Protein AF-A0A529KRG0-F1 (afdb_monomer_lite)

Structure (mmCIF, N/CA/C/O backbone):
data_AF-A0A529KRG0-F1
#
_entry.id   AF-A0A529KRG0-F1
#
loop_
_atom_site.group_PDB
_atom_site.id
_atom_site.type_symbol
_atom_site.label_atom_id
_atom_site.label_alt_id
_atom_site.label_comp_id
_atom_site.label_asym_id
_atom_site.label_entity_id
_atom_site.label_seq_id
_atom_site.pdbx_PDB_ins_code
_atom_site.Cartn_x
_atom_site.Cartn_y
_atom_site.Cartn_z
_atom_site.occupancy
_atom_site.B_iso_or_equiv
_atom_site.auth_seq_id
_atom_site.auth_comp_id
_atom_site.auth_asym_id
_atom_site.auth_atom_id
_atom_site.pdbx_PDB_model_num
ATOM 1 N N . MET A 1 1 ? 6.974 -3.977 17.979 1.00 86.38 1 MET A N 1
ATOM 2 C CA . MET A 1 1 ? 5.968 -3.811 16.914 1.00 86.38 1 MET A CA 1
ATOM 3 C C . MET A 1 1 ? 4.626 -4.248 17.448 1.00 86.38 1 MET A C 1
ATOM 5 O O . MET A 1 1 ? 4.581 -5.176 18.251 1.00 86.38 1 MET A O 1
ATOM 9 N N . THR A 1 2 ? 3.563 -3.571 17.040 1.00 94.88 2 THR A N 1
ATOM 10 C CA . THR A 1 2 ? 2.195 -3.999 17.358 1.00 94.88 2 THR A CA 1
ATOM 11 C C . THR A 1 2 ? 1.778 -5.093 16.378 1.00 94.88 2 THR A C 1
ATOM 13 O O . THR A 1 2 ? 2.024 -4.942 15.189 1.00 94.88 2 THR A O 1
ATOM 16 N N . SER A 1 3 ? 1.170 -6.187 16.847 1.00 96.19 3 SER A N 1
ATOM 17 C C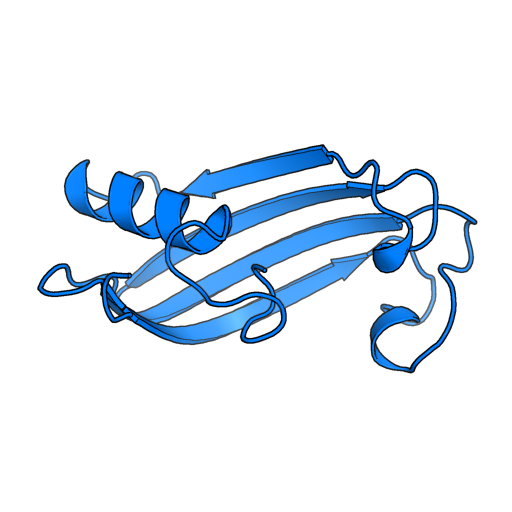A . SER A 1 3 ? 0.636 -7.231 15.958 1.00 96.19 3 SER A CA 1
ATOM 18 C C . SER A 1 3 ? -0.524 -6.679 15.129 1.00 96.19 3 SER A C 1
ATOM 20 O O . SER A 1 3 ? -1.391 -5.988 15.669 1.00 96.19 3 SER A O 1
ATOM 22 N N . TRP A 1 4 ? -0.537 -6.971 13.833 1.00 97.31 4 TRP A N 1
ATOM 23 C CA . TRP A 1 4 ? -1.601 -6.567 12.925 1.00 97.31 4 TRP A CA 1
ATOM 24 C C . TRP A 1 4 ? -1.778 -7.596 11.811 1.00 97.31 4 TRP A C 1
ATOM 26 O O . TRP A 1 4 ? -0.841 -8.314 11.462 1.00 97.31 4 TRP A O 1
ATOM 36 N N . GLU A 1 5 ? -2.980 -7.630 11.251 1.00 96.94 5 GLU A N 1
ATOM 37 C CA . GLU A 1 5 ? -3.327 -8.420 10.075 1.00 96.94 5 GLU A CA 1
ATOM 38 C C . GLU A 1 5 ? -4.355 -7.640 9.253 1.00 96.94 5 GLU A C 1
ATOM 40 O O . GLU A 1 5 ? -5.209 -6.940 9.804 1.00 96.94 5 GLU A O 1
ATOM 45 N N . ILE A 1 6 ? -4.259 -7.748 7.929 1.00 97.56 6 ILE A N 1
ATOM 46 C CA . ILE A 1 6 ? -5.250 -7.232 6.988 1.00 97.56 6 ILE A CA 1
ATOM 47 C C . ILE A 1 6 ? -5.608 -8.362 6.029 1.00 97.56 6 ILE A C 1
ATOM 49 O O . ILE A 1 6 ? -4.757 -8.870 5.301 1.00 97.56 6 ILE A O 1
ATOM 53 N N . LYS A 1 7 ? -6.890 -8.702 5.987 1.00 98.19 7 LYS A N 1
ATOM 54 C CA . LYS A 1 7 ? -7.506 -9.557 4.983 1.00 98.19 7 LYS A CA 1
ATOM 55 C C .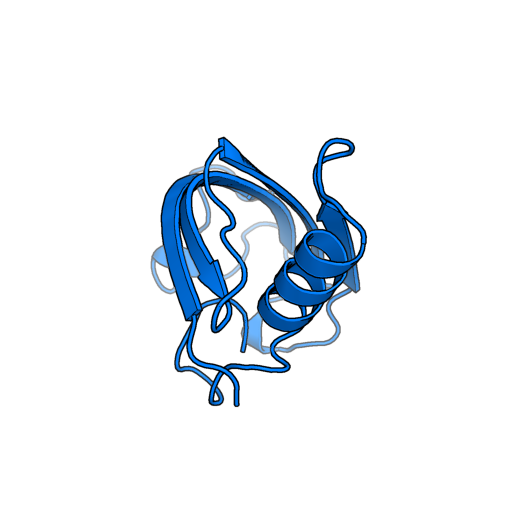 LYS A 1 7 ? -8.453 -8.704 4.157 1.00 98.19 7 LYS A C 1
ATOM 57 O O . LY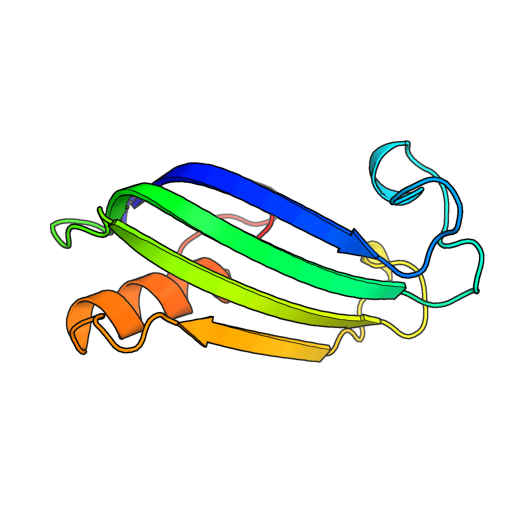S A 1 7 ? -9.338 -8.023 4.675 1.00 98.19 7 LYS A O 1
ATOM 62 N N . GLY A 1 8 ? -8.271 -8.730 2.847 1.00 97.62 8 GLY A N 1
ATOM 63 C CA . GLY A 1 8 ? -9.045 -7.866 1.978 1.00 97.62 8 GLY A CA 1
ATOM 64 C C . GLY A 1 8 ? -8.753 -8.075 0.510 1.00 97.62 8 GLY A C 1
ATOM 65 O O . GLY A 1 8 ? -8.042 -8.998 0.110 1.00 97.62 8 GLY A O 1
ATOM 66 N N . ARG A 1 9 ? -9.323 -7.183 -0.293 1.00 97.94 9 ARG A N 1
ATOM 67 C CA . ARG A 1 9 ? -9.132 -7.147 -1.740 1.00 97.94 9 ARG A CA 1
ATOM 68 C C . ARG A 1 9 ? -8.203 -6.004 -2.084 1.00 97.94 9 ARG A C 1
ATOM 70 O O . ARG A 1 9 ? -8.484 -4.852 -1.755 1.00 97.94 9 ARG A O 1
ATOM 77 N N . GLU A 1 10 ? -7.122 -6.348 -2.761 1.00 95.56 10 GLU A N 1
ATOM 78 C CA . GLU A 1 10 ? -6.136 -5.399 -3.245 1.00 95.56 10 GLU A CA 1
ATOM 79 C C . GLU A 1 10 ? -6.354 -5.117 -4.734 1.00 95.56 10 GLU A C 1
ATOM 81 O O . GLU A 1 10 ? -6.650 -6.015 -5.526 1.00 95.56 10 GLU A O 1
ATOM 86 N N . LEU A 1 11 ? -6.188 -3.854 -5.116 1.00 94.19 11 LEU A N 1
ATOM 87 C CA . LEU A 1 11 ? -6.030 -3.435 -6.498 1.00 94.19 11 LEU A CA 1
ATOM 88 C C . LEU A 1 11 ? -4.718 -2.670 -6.619 1.00 94.19 11 LEU A C 1
ATOM 90 O O . LEU A 1 11 ? -4.532 -1.655 -5.951 1.00 94.19 11 LEU A O 1
ATOM 94 N N . VAL A 1 12 ? -3.843 -3.126 -7.515 1.00 93.12 12 VAL A N 1
ATOM 95 C CA . VAL A 1 12 ? -2.584 -2.450 -7.840 1.00 93.12 12 VAL A CA 1
ATOM 96 C C . VAL A 1 12 ? -2.472 -2.275 -9.343 1.00 93.12 12 VAL A C 1
ATOM 98 O O . VAL A 1 12 ? -2.727 -3.198 -10.117 1.00 93.12 12 VAL A O 1
ATOM 101 N N . ASN A 1 13 ? -2.057 -1.085 -9.760 1.00 92.25 13 ASN A N 1
ATOM 102 C CA . ASN A 1 13 ? -1.700 -0.796 -11.138 1.00 92.25 13 ASN A CA 1
ATOM 103 C C . ASN A 1 13 ? -0.431 0.059 -11.183 1.00 92.25 13 ASN A C 1
ATOM 105 O O . ASN A 1 13 ? -0.209 0.905 -10.317 1.00 92.25 13 ASN A O 1
ATOM 109 N N . CYS A 1 14 ? 0.397 -0.157 -12.201 1.00 94.06 14 CYS A N 1
ATOM 110 C CA . CYS A 1 14 ? 1.568 0.664 -12.470 1.00 94.06 14 CYS A CA 1
ATOM 111 C C . CYS A 1 14 ? 1.664 1.015 -13.959 1.00 94.06 14 CYS A C 1
ATOM 113 O O . CYS A 1 14 ? 0.926 0.484 -14.785 1.00 94.06 14 CYS A O 1
ATOM 115 N N . THR A 1 15 ? 2.607 1.891 -14.298 1.00 94.69 15 THR A N 1
ATOM 116 C CA . THR A 1 15 ? 2.829 2.422 -15.653 1.00 94.69 15 THR A CA 1
ATOM 117 C C . THR A 1 15 ? 3.372 1.434 -16.692 1.00 94.69 15 THR A C 1
ATOM 119 O O . THR A 1 15 ? 3.529 1.824 -17.849 1.00 94.69 15 THR A O 1
ATOM 122 N N . CYS A 1 16 ? 3.683 0.190 -16.317 1.00 95.31 16 CYS A N 1
ATOM 123 C CA . CYS A 1 16 ? 4.169 -0.831 -17.254 1.00 95.31 16 CYS A CA 1
ATOM 124 C C . CYS A 1 16 ? 3.039 -1.334 -18.173 1.00 95.31 16 CYS A C 1
ATOM 126 O O . CYS A 1 16 ? 1.881 -1.385 -17.762 1.00 95.31 16 CYS A O 1
ATOM 128 N N . GLU A 1 17 ? 3.355 -1.727 -19.412 1.00 90.12 17 GLU A N 1
ATOM 129 C CA . GLU A 1 17 ? 2.329 -1.956 -20.448 1.00 90.12 17 GLU A CA 1
ATOM 130 C C . GLU A 1 17 ? 1.463 -3.203 -20.225 1.00 90.12 17 GLU A C 1
ATOM 132 O O . GLU A 1 17 ? 0.250 -3.153 -20.419 1.00 90.12 17 GLU A O 1
ATOM 137 N N . TYR A 1 18 ? 2.066 -4.323 -19.821 1.00 82.56 18 TYR A N 1
ATOM 138 C CA . TYR A 1 18 ? 1.382 -5.622 -19.716 1.00 82.56 18 TYR A CA 1
ATOM 139 C C . TYR A 1 18 ? 1.048 -6.032 -18.268 1.00 82.56 18 TYR A C 1
ATOM 141 O O . TYR A 1 18 ? 0.614 -7.157 -18.024 1.00 82.56 18 TYR A O 1
ATOM 149 N N . GLY A 1 19 ? 1.231 -5.123 -17.306 1.00 84.62 19 GLY A N 1
ATOM 150 C CA . GLY A 1 19 ? 1.143 -5.376 -15.862 1.00 84.62 19 GLY A CA 1
ATOM 151 C C . GLY A 1 19 ? 2.444 -5.000 -15.149 1.00 84.62 19 GLY A C 1
ATOM 152 O O . GLY A 1 19 ? 3.407 -4.606 -15.801 1.00 84.62 19 GLY A O 1
ATOM 153 N N . CYS A 1 20 ? 2.514 -5.101 -13.813 1.00 91.69 20 CYS A N 1
ATOM 154 C CA . CYS A 1 20 ? 3.775 -4.788 -13.129 1.00 91.69 20 CYS A CA 1
ATOM 155 C C . CYS A 1 20 ? 4.822 -5.860 -13.409 1.00 91.69 20 CYS A C 1
ATOM 157 O O . CYS A 1 20 ? 4.852 -6.894 -12.745 1.00 91.69 20 CYS A O 1
ATOM 159 N N . ASN A 1 21 ? 5.729 -5.563 -14.337 1.00 91.44 21 ASN A N 1
ATOM 160 C CA . ASN A 1 21 ? 6.909 -6.372 -14.644 1.00 91.44 21 ASN A CA 1
ATOM 161 C C . ASN A 1 21 ? 7.676 -6.780 -13.372 1.00 91.44 21 ASN A C 1
ATOM 163 O O . ASN A 1 21 ? 8.183 -7.896 -13.273 1.00 91.44 21 ASN A O 1
ATOM 167 N N . CYS A 1 22 ? 7.676 -5.899 -12.368 1.00 89.88 22 CYS A N 1
ATOM 168 C CA . CYS A 1 22 ? 8.278 -6.105 -11.057 1.00 89.88 22 CYS A CA 1
ATOM 169 C C . CYS A 1 22 ? 7.810 -7.385 -10.340 1.00 89.88 22 CYS A C 1
ATOM 171 O O . CYS A 1 22 ? 8.607 -8.045 -9.681 1.00 89.88 22 CYS A O 1
ATOM 173 N N . GLN A 1 23 ? 6.539 -7.764 -10.507 1.00 88.19 23 GLN A N 1
ATOM 174 C CA . GLN A 1 23 ? 5.944 -8.960 -9.897 1.00 88.19 23 GLN A CA 1
ATOM 175 C C . GLN A 1 23 ? 6.468 -10.254 -10.534 1.00 88.19 23 GLN A C 1
ATOM 177 O O . GLN A 1 23 ? 6.346 -11.334 -9.964 1.00 88.19 23 GLN A O 1
ATOM 182 N N . PHE A 1 24 ? 7.075 -10.143 -11.716 1.00 90.31 24 PHE A N 1
ATOM 183 C CA . PHE A 1 24 ? 7.611 -11.251 -12.499 1.00 90.31 24 PHE A CA 1
ATOM 184 C C . PHE A 1 24 ? 9.138 -11.168 -12.633 1.00 90.31 24 PHE A C 1
ATOM 186 O O . PHE A 1 24 ? 9.704 -11.689 -13.592 1.00 90.31 24 PHE A O 1
ATOM 193 N N . ASN A 1 25 ? 9.812 -10.517 -11.674 1.00 89.25 25 ASN A N 1
ATOM 194 C CA . ASN A 1 25 ? 11.269 -10.330 -11.640 1.00 89.25 25 ASN A CA 1
ATOM 195 C C . ASN A 1 25 ? 11.844 -9.576 -12.855 1.00 89.25 25 ASN A C 1
ATOM 197 O O . ASN A 1 25 ? 12.987 -9.804 -13.250 1.00 89.25 25 ASN A O 1
ATOM 201 N N . ALA A 1 26 ? 11.066 -8.668 -13.447 1.00 92.12 26 ALA A N 1
ATOM 202 C CA . ALA A 1 26 ? 11.505 -7.813 -14.542 1.00 92.12 26 ALA A CA 1
ATOM 203 C C . ALA A 1 26 ? 11.543 -6.329 -14.136 1.00 92.12 26 ALA A C 1
ATOM 205 O O . ALA A 1 26 ? 10.887 -5.891 -13.190 1.00 92.12 26 ALA A O 1
ATOM 206 N N . LEU A 1 27 ? 12.340 -5.548 -14.867 1.00 94.38 27 LEU A N 1
ATOM 207 C CA . LEU A 1 27 ? 12.489 -4.107 -14.655 1.00 94.38 27 LEU A CA 1
ATOM 208 C C . LEU A 1 27 ? 11.267 -3.324 -15.178 1.00 94.38 27 LEU A C 1
ATOM 210 O O . LEU A 1 27 ? 10.559 -3.811 -16.070 1.00 94.38 27 LEU A O 1
ATOM 214 N N . PRO A 1 28 ? 11.015 -2.102 -14.665 1.00 95.06 28 PRO A N 1
ATOM 215 C CA . PRO A 1 28 ? 10.010 -1.216 -15.246 1.00 95.06 28 PRO A CA 1
ATOM 216 C C . PRO A 1 28 ? 10.345 -0.893 -16.709 1.00 95.06 28 PRO A C 1
ATOM 218 O O . PRO A 1 28 ? 11.452 -0.452 -17.018 1.00 95.06 28 PRO A O 1
ATOM 221 N N . ASP A 1 29 ? 9.382 -1.065 -17.618 1.00 94.56 29 ASP A N 1
ATOM 222 C CA . ASP A 1 29 ? 9.610 -0.910 -19.068 1.00 94.56 29 ASP A CA 1
ATOM 223 C C . ASP A 1 29 ? 9.694 0.553 -19.546 1.00 94.56 29 ASP A C 1
ATOM 225 O O . ASP A 1 29 ? 10.095 0.817 -20.681 1.00 94.56 29 ASP A O 1
ATOM 229 N N . LYS A 1 30 ? 9.367 1.515 -18.674 1.00 94.75 30 LYS A N 1
ATOM 230 C CA . LYS A 1 30 ? 9.500 2.960 -18.927 1.00 94.75 30 LYS A CA 1
ATOM 231 C C . LYS A 1 30 ? 10.704 3.596 -18.225 1.00 94.75 30 LYS A C 1
ATOM 233 O O . LYS A 1 30 ? 10.831 4.820 -18.226 1.00 94.75 30 LYS A O 1
ATOM 238 N N . GLY A 1 31 ? 11.561 2.794 -17.587 1.00 94.00 31 GLY A N 1
ATOM 239 C CA . GLY A 1 31 ? 12.715 3.282 -16.822 1.00 94.00 31 GLY A CA 1
ATOM 240 C C . GLY A 1 31 ? 12.368 4.000 -15.511 1.00 94.00 31 GLY A C 1
ATOM 241 O O . GLY A 1 31 ? 13.265 4.514 -14.866 1.00 94.00 31 GLY A O 1
ATOM 242 N N . HIS A 1 32 ? 11.092 4.036 -15.118 1.00 95.62 32 HIS A N 1
ATOM 243 C CA . HIS A 1 32 ? 10.579 4.586 -13.860 1.00 95.62 32 HIS A CA 1
ATOM 244 C C . HIS A 1 32 ? 9.321 3.810 -13.444 1.00 95.62 32 HIS A C 1
ATOM 246 O O . HIS A 1 32 ? 8.713 3.126 -14.272 1.00 95.62 32 HIS A O 1
ATOM 252 N N . CYS A 1 33 ? 8.897 3.935 -12.186 1.00 95.88 33 CYS A N 1
ATOM 253 C CA . CYS A 1 33 ? 7.664 3.318 -11.696 1.00 95.88 33 CYS A CA 1
ATOM 254 C C . CYS A 1 33 ? 6.740 4.388 -11.119 1.00 95.88 33 CYS A C 1
ATOM 256 O O . CYS A 1 33 ? 7.067 4.991 -10.101 1.00 95.88 33 CYS A O 1
ATOM 258 N N . HIS A 1 34 ? 5.576 4.602 -11.732 1.00 96.81 34 HIS A N 1
ATOM 259 C CA . HIS A 1 34 ? 4.462 5.266 -11.057 1.00 96.81 34 HIS A CA 1
ATOM 260 C C . HIS A 1 34 ? 3.352 4.246 -10.850 1.00 96.81 34 HIS A C 1
ATOM 262 O O . HIS A 1 34 ? 3.032 3.482 -11.764 1.00 96.81 34 HIS A O 1
ATOM 268 N N . ALA A 1 35 ? 2.787 4.216 -9.650 1.00 95.88 35 ALA A N 1
ATOM 269 C CA . ALA A 1 35 ? 1.815 3.203 -9.281 1.00 95.88 35 ALA A CA 1
ATOM 270 C C . ALA A 1 35 ? 0.707 3.770 -8.404 1.00 95.88 35 ALA A C 1
ATOM 272 O O . ALA A 1 35 ? 0.889 4.759 -7.694 1.00 95.88 35 ALA A O 1
ATOM 273 N N . VAL A 1 36 ? -0.433 3.097 -8.444 1.00 96.38 36 VAL A N 1
ATOM 274 C CA . VAL A 1 36 ? -1.518 3.251 -7.485 1.00 96.38 36 VAL A CA 1
ATOM 275 C C . VAL A 1 36 ? -1.811 1.883 -6.887 1.00 96.38 36 VAL A C 1
ATOM 277 O O . VAL A 1 36 ? -1.895 0.890 -7.610 1.00 96.38 36 VAL A O 1
ATOM 280 N N . ALA A 1 37 ? -1.955 1.834 -5.569 1.00 96.06 37 ALA A N 1
ATOM 281 C CA . ALA A 1 37 ? -2.421 0.656 -4.856 1.00 96.06 37 ALA A CA 1
ATOM 282 C C . ALA A 1 37 ? -3.581 1.039 -3.943 1.00 96.06 37 ALA A C 1
ATOM 284 O O . ALA A 1 37 ? -3.631 2.156 -3.425 1.00 96.06 37 ALA A O 1
ATOM 285 N N . GLY A 1 38 ? -4.502 0.112 -3.724 1.00 97.50 38 GLY A N 1
ATOM 286 C CA . GLY A 1 38 ? -5.585 0.269 -2.770 1.00 97.50 38 GLY A CA 1
ATOM 287 C C . GLY A 1 38 ? -6.014 -1.066 -2.195 1.00 97.50 38 GLY A C 1
ATOM 288 O O . GLY A 1 38 ? -6.014 -2.074 -2.896 1.00 97.50 38 GLY A O 1
ATOM 289 N N . ILE A 1 39 ? -6.396 -1.057 -0.922 1.00 98.31 39 ILE A N 1
ATOM 290 C CA . ILE A 1 39 ? -6.908 -2.228 -0.215 1.00 98.31 39 ILE A CA 1
ATOM 291 C C . ILE A 1 39 ? -8.270 -1.868 0.374 1.00 98.31 39 ILE A C 1
ATOM 293 O O . ILE A 1 39 ? -8.393 -0.925 1.159 1.00 98.31 39 ILE A O 1
ATOM 297 N N . GLN A 1 40 ? -9.291 -2.637 -0.001 1.00 98.44 40 GLN A N 1
ATOM 298 C CA . GLN A 1 40 ? -10.534 -2.733 0.758 1.00 98.44 40 GLN A CA 1
ATOM 299 C C . GLN A 1 40 ? -10.312 -3.769 1.857 1.00 98.44 40 GLN A C 1
ATOM 301 O O . GLN A 1 40 ? -10.150 -4.951 1.552 1.00 98.44 40 GLN A O 1
ATOM 306 N N . ILE A 1 41 ? -10.306 -3.326 3.112 1.00 98.69 41 ILE A N 1
ATOM 307 C CA . ILE A 1 41 ? -10.142 -4.202 4.271 1.00 98.69 41 ILE A CA 1
ATOM 308 C C . ILE A 1 41 ? -11.498 -4.847 4.546 1.00 98.69 41 ILE A C 1
ATOM 310 O O . ILE A 1 41 ? -12.483 -4.151 4.803 1.00 98.69 41 ILE A O 1
ATOM 314 N N . ASP A 1 42 ? -11.555 -6.171 4.428 1.00 98.62 42 ASP A N 1
ATOM 315 C CA . ASP A 1 42 ? -12.748 -6.956 4.737 1.00 98.62 42 ASP A CA 1
ATOM 316 C C . ASP A 1 42 ? -12.721 -7.367 6.219 1.00 98.62 42 ASP A C 1
ATOM 318 O O . ASP A 1 42 ? -13.715 -7.190 6.917 1.00 98.62 42 ASP A O 1
ATOM 322 N N . GLU A 1 43 ? -11.558 -7.812 6.709 1.00 98.62 43 GLU A N 1
ATOM 323 C CA . GLU A 1 43 ? -11.264 -8.104 8.118 1.00 98.62 43 GLU A CA 1
ATOM 324 C C . GLU A 1 43 ? -9.846 -7.600 8.449 1.00 98.62 43 GLU A C 1
ATOM 326 O O . GLU A 1 43 ? -8.927 -7.752 7.642 1.00 98.62 43 GLU A O 1
ATOM 331 N N . GLY A 1 44 ? -9.622 -7.004 9.618 1.00 98.06 44 GLY A N 1
ATOM 332 C CA . GLY A 1 44 ? -8.281 -6.605 10.033 1.00 98.06 44 GLY A CA 1
ATOM 333 C C . GLY A 1 44 ? -8.198 -5.952 11.405 1.00 98.06 44 GLY A C 1
ATOM 334 O O . GLY A 1 44 ? -9.168 -5.420 11.947 1.00 98.06 44 GLY A O 1
ATOM 335 N N . HIS A 1 45 ? -6.993 -5.949 11.968 1.00 98.56 45 HIS A N 1
ATOM 336 C CA . HIS A 1 45 ? -6.727 -5.337 13.265 1.00 98.56 45 HIS A CA 1
ATOM 337 C C . HIS A 1 45 ? -5.304 -4.781 13.361 1.00 98.56 45 HIS A C 1
ATOM 339 O O . HIS A 1 45 ? -4.404 -5.205 12.643 1.00 98.56 45 HIS A O 1
ATOM 345 N N . HIS A 1 46 ? -5.098 -3.850 14.292 1.00 98.25 46 HIS A N 1
ATOM 346 C CA . HIS A 1 46 ? -3.789 -3.390 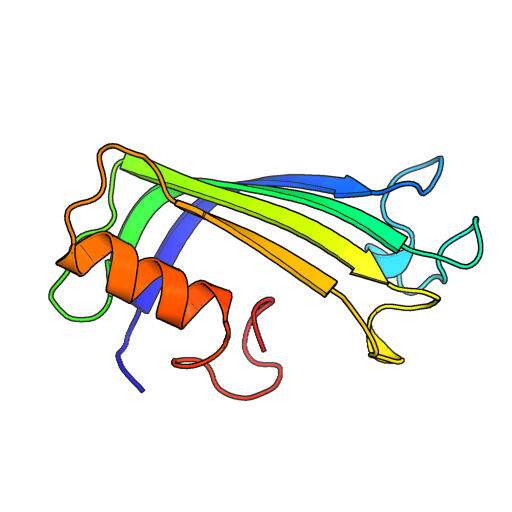14.763 1.00 98.25 46 HIS A CA 1
ATOM 347 C C . HIS A 1 46 ? -3.819 -3.315 16.291 1.00 98.25 46 HIS A C 1
ATOM 349 O O . HIS A 1 46 ? -4.445 -2.426 16.884 1.00 98.25 46 HIS A O 1
ATOM 355 N N . GLY A 1 47 ? -3.223 -4.318 16.937 1.00 97.69 47 GLY A N 1
ATOM 356 C CA . GLY A 1 47 ? -3.449 -4.617 18.348 1.00 97.69 47 GLY A CA 1
ATOM 357 C C . GLY A 1 47 ? -4.944 -4.805 18.605 1.00 97.69 47 GLY A C 1
ATOM 358 O O . GLY A 1 47 ? -5.606 -5.547 17.887 1.00 97.69 47 GLY A O 1
ATOM 359 N N . GLU A 1 48 ? -5.480 -4.043 19.557 1.00 97.75 48 GLU A N 1
ATOM 360 C CA . GLU A 1 48 ? -6.912 -4.016 19.904 1.00 97.75 48 GLU A CA 1
ATOM 361 C C . GLU A 1 48 ? -7.757 -3.094 18.996 1.00 97.75 48 GLU A C 1
ATOM 363 O O . GLU A 1 48 ? -8.916 -2.807 19.292 1.00 97.75 48 GLU A O 1
ATOM 368 N N . THR A 1 49 ? -7.175 -2.515 17.942 1.00 98.56 49 THR A N 1
ATOM 369 C CA . THR A 1 49 ? -7.868 -1.569 17.053 1.00 98.56 49 THR A CA 1
ATOM 370 C C . THR A 1 49 ? -8.430 -2.311 15.845 1.00 98.56 49 THR A C 1
ATOM 372 O O . THR A 1 49 ? -7.652 -2.742 15.000 1.00 98.56 49 THR A O 1
ATOM 375 N N . ALA A 1 50 ? -9.755 -2.429 15.732 1.00 98.62 50 ALA A N 1
ATOM 376 C CA . ALA A 1 50 ? -10.401 -3.016 14.555 1.00 98.62 50 ALA A CA 1
ATOM 377 C C . ALA A 1 50 ? -10.264 -2.109 13.320 1.00 98.62 50 ALA A C 1
ATOM 379 O O . ALA A 1 50 ? -10.411 -0.886 13.424 1.00 98.62 50 ALA A O 1
ATOM 380 N N . LEU A 1 51 ? -10.008 -2.711 12.159 1.00 98.81 51 LEU A N 1
ATOM 381 C CA . LEU A 1 51 ? -9.811 -2.030 10.873 1.00 98.81 51 LEU A CA 1
ATOM 382 C C . LEU A 1 51 ? -10.844 -2.443 9.809 1.00 98.81 51 LEU A C 1
ATOM 384 O O . LEU A 1 51 ? -10.784 -1.952 8.682 1.00 98.81 51 LEU A O 1
ATOM 388 N N . ASP A 1 52 ? -11.781 -3.322 10.166 1.00 98.62 52 ASP A N 1
ATOM 389 C CA . ASP A 1 52 ? -12.805 -3.877 9.278 1.00 98.62 52 ASP A CA 1
ATOM 390 C C . ASP A 1 52 ? -13.577 -2.795 8.512 1.00 98.62 52 ASP A C 1
ATOM 392 O O . ASP A 1 52 ? -13.979 -1.765 9.062 1.00 98.62 52 ASP A O 1
ATOM 396 N N . GLY A 1 53 ? -13.809 -3.040 7.221 1.00 98.44 53 GLY A N 1
ATOM 3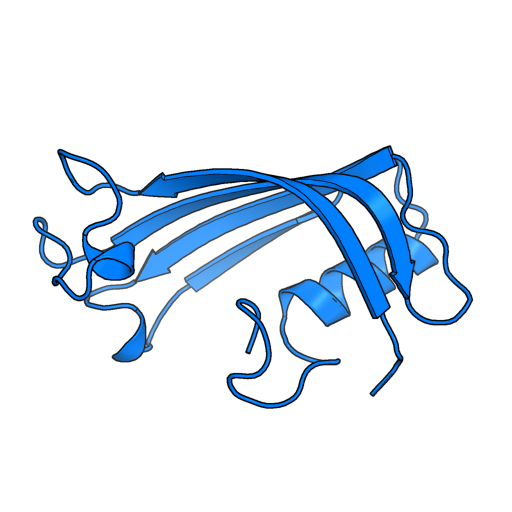97 C CA . GLY A 1 53 ? -14.596 -2.170 6.347 1.00 98.44 53 GLY A CA 1
ATOM 398 C C . GLY A 1 53 ? -13.888 -0.893 5.886 1.00 98.44 53 GLY A C 1
ATOM 399 O O . GLY A 1 53 ? -14.388 -0.238 4.964 1.00 98.44 53 GLY A O 1
ATOM 400 N N . LEU A 1 54 ? -12.733 -0.546 6.465 1.00 98.75 54 LEU A N 1
ATOM 401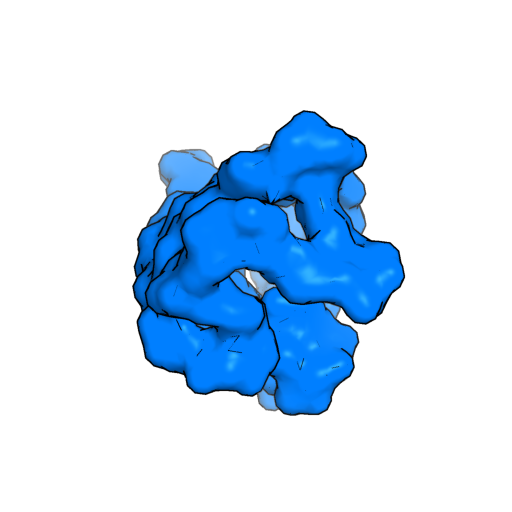 C CA . LEU A 1 54 ? -11.946 0.616 6.057 1.00 98.75 54 LEU A CA 1
ATOM 402 C C . LEU A 1 54 ? -11.213 0.379 4.733 1.00 98.75 54 LEU A C 1
ATOM 404 O O . LEU A 1 54 ? -11.043 -0.743 4.250 1.00 98.75 54 LEU A O 1
ATOM 408 N N . ARG A 1 55 ? -10.753 1.480 4.144 1.00 98.69 55 ARG A N 1
ATOM 409 C CA . ARG A 1 55 ? -9.946 1.491 2.926 1.00 98.69 55 ARG A CA 1
ATOM 410 C C . ARG A 1 55 ? -8.644 2.234 3.147 1.00 98.69 55 ARG A C 1
ATOM 412 O O . ARG A 1 55 ? -8.588 3.255 3.836 1.00 98.69 55 ARG A O 1
ATOM 419 N N . ILE A 1 56 ? -7.610 1.752 2.482 1.00 98.44 56 ILE A N 1
ATOM 420 C CA . ILE A 1 56 ? -6.363 2.487 2.307 1.00 98.44 56 ILE A CA 1
ATOM 421 C C . ILE A 1 56 ? -6.017 2.537 0.831 1.00 98.44 56 ILE A C 1
ATOM 423 O O . ILE A 1 56 ? -6.359 1.631 0.072 1.00 98.44 56 ILE A O 1
ATOM 427 N N . ALA A 1 57 ? -5.342 3.602 0.426 1.00 98.06 57 ALA A N 1
ATOM 428 C CA . ALA A 1 57 ? -4.778 3.718 -0.906 1.00 98.06 57 ALA A CA 1
ATOM 429 C C . ALA A 1 57 ? -3.445 4.451 -0.850 1.00 98.06 57 ALA A C 1
ATOM 431 O O . ALA A 1 57 ? -3.163 5.187 0.093 1.00 98.06 57 ALA A O 1
ATOM 432 N N . ALA A 1 58 ? -2.620 4.264 -1.865 1.00 97.12 58 ALA A N 1
ATOM 433 C CA . ALA A 1 58 ? -1.376 4.985 -2.006 1.00 97.12 58 ALA A CA 1
ATOM 434 C C . ALA A 1 58 ? -1.068 5.248 -3.477 1.00 97.12 58 ALA A C 1
ATOM 436 O O . ALA A 1 58 ? -1.362 4.426 -4.346 1.00 97.12 58 ALA A O 1
ATOM 437 N N . ILE A 1 59 ? -0.476 6.410 -3.739 1.00 97.19 59 ILE A N 1
ATOM 438 C CA . ILE A 1 59 ? 0.131 6.741 -5.028 1.00 97.19 59 ILE A CA 1
ATOM 439 C C . ILE A 1 59 ? 1.632 6.780 -4.815 1.00 97.19 59 ILE A C 1
ATOM 441 O O . ILE A 1 59 ? 2.107 7.372 -3.844 1.00 97.19 59 ILE A O 1
ATOM 445 N N . PHE A 1 60 ? 2.365 6.175 -5.737 1.00 96.38 60 PHE A N 1
ATOM 446 C CA . PHE A 1 60 ? 3.801 6.034 -5.640 1.00 96.38 60 PHE A CA 1
ATOM 447 C C . PHE A 1 60 ? 4.520 6.523 -6.884 1.00 96.38 60 PHE A C 1
ATOM 449 O O . PHE A 1 60 ? 3.992 6.455 -8.000 1.00 96.38 60 PHE A O 1
ATOM 456 N N . LYS A 1 61 ? 5.764 6.947 -6.678 1.00 97.06 61 LYS A N 1
ATOM 457 C CA . LYS A 1 61 ? 6.684 7.358 -7.727 1.00 97.06 61 LYS A CA 1
ATOM 458 C C . LYS A 1 61 ? 8.110 6.952 -7.379 1.00 97.06 61 LYS A C 1
ATOM 460 O O . LYS A 1 61 ? 8.631 7.373 -6.357 1.00 97.06 61 LYS A O 1
ATOM 465 N N . TRP A 1 62 ? 8.760 6.213 -8.268 1.00 97.31 62 TRP A N 1
ATOM 466 C CA . TRP A 1 62 ? 10.189 5.911 -8.220 1.00 97.31 62 TRP A CA 1
ATOM 467 C C . TRP A 1 62 ? 10.871 6.340 -9.519 1.00 97.31 62 TRP A C 1
ATOM 469 O O . TRP A 1 62 ? 10.301 6.138 -10.595 1.00 97.31 62 TRP A O 1
ATOM 479 N N . PRO A 1 63 ? 12.105 6.871 -9.445 1.00 97.00 63 PRO A N 1
ATOM 480 C CA . PRO A 1 63 ? 12.883 7.254 -10.622 1.00 97.00 63 PRO A CA 1
ATOM 481 C C . PRO A 1 63 ? 13.413 6.056 -11.423 1.00 97.00 63 PRO A C 1
ATOM 483 O O . PRO A 1 63 ? 13.865 6.255 -12.542 1.00 97.00 63 PRO A O 1
ATOM 486 N N . GLY A 1 64 ? 13.366 4.846 -10.857 1.00 95.00 64 GLY A N 1
ATOM 487 C CA . GLY A 1 64 ? 13.898 3.610 -11.430 1.00 95.00 64 GLY A CA 1
ATOM 488 C C . GLY A 1 64 ? 13.187 2.378 -10.870 1.00 95.00 64 GLY A C 1
ATOM 489 O O . GLY A 1 64 ? 11.982 2.420 -10.594 1.00 95.00 64 GLY A O 1
ATOM 490 N N . ALA A 1 65 ? 13.915 1.273 -10.702 1.00 93.44 65 ALA A N 1
ATOM 491 C CA . ALA A 1 65 ? 13.350 0.072 -10.092 1.00 93.44 65 ALA A CA 1
ATOM 492 C C . ALA A 1 65 ? 13.098 0.289 -8.588 1.00 93.44 65 ALA A C 1
ATOM 494 O O . ALA A 1 65 ? 13.882 0.942 -7.909 1.00 93.44 65 ALA A O 1
ATOM 495 N N . ILE A 1 66 ? 12.014 -0.281 -8.043 1.00 92.31 66 ILE A N 1
ATOM 496 C CA . ILE A 1 66 ? 11.578 -0.024 -6.651 1.00 92.31 66 ILE A CA 1
ATOM 497 C C . ILE A 1 66 ? 12.697 -0.314 -5.633 1.00 92.31 66 ILE A C 1
ATOM 499 O O . ILE A 1 66 ? 12.906 0.460 -4.702 1.00 92.31 66 ILE A O 1
ATOM 503 N N . HIS A 1 67 ? 13.454 -1.395 -5.842 1.00 90.19 67 HIS A N 1
ATOM 504 C CA . HIS A 1 67 ? 14.547 -1.811 -4.957 1.00 90.19 67 HIS A CA 1
ATOM 505 C C . HIS A 1 67 ? 15.788 -0.900 -5.018 1.00 90.19 67 HIS A C 1
ATOM 507 O O . HIS A 1 67 ? 16.660 -1.013 -4.163 1.00 90.19 67 HIS A O 1
ATOM 513 N N . GLU A 1 68 ? 15.879 0.008 -5.996 1.00 94.25 68 GLU A N 1
ATOM 514 C CA . GLU A 1 68 ? 16.934 1.031 -6.074 1.00 94.25 68 GLU A CA 1
ATOM 515 C C . GLU A 1 68 ? 16.630 2.245 -5.173 1.00 94.25 68 GLU A C 1
ATOM 517 O O . GLU A 1 68 ? 17.472 3.128 -4.998 1.00 94.25 68 GLU A O 1
ATOM 522 N N . GLY A 1 69 ? 15.438 2.290 -4.566 1.00 92.75 69 GLY A N 1
ATOM 523 C CA . GLY A 1 69 ? 15.048 3.314 -3.603 1.00 92.75 69 GLY A CA 1
ATOM 524 C C . GLY A 1 69 ? 14.729 4.670 -4.237 1.00 92.75 69 GLY A C 1
ATOM 525 O O . GLY A 1 69 ? 14.331 4.765 -5.397 1.00 92.75 69 GLY A O 1
ATOM 526 N N . ASN A 1 70 ? 14.865 5.739 -3.444 1.00 95.69 70 ASN A N 1
ATOM 527 C CA . ASN A 1 70 ? 14.534 7.122 -3.831 1.00 95.69 70 ASN A CA 1
ATOM 528 C C . ASN A 1 70 ? 13.075 7.316 -4.288 1.00 95.69 70 ASN A C 1
ATOM 530 O O . ASN A 1 70 ? 12.787 8.155 -5.142 1.00 95.69 70 ASN A O 1
ATOM 534 N N . GLY A 1 71 ? 12.163 6.512 -3.736 1.00 94.50 71 GLY A N 1
ATOM 535 C CA . GLY A 1 71 ? 10.735 6.610 -4.003 1.00 94.50 71 GLY A CA 1
ATOM 536 C C . GLY A 1 71 ? 10.034 7.673 -3.167 1.00 94.50 71 GLY A C 1
ATOM 537 O O . GLY A 1 71 ? 10.433 7.972 -2.044 1.00 94.50 71 GLY A O 1
ATOM 538 N N . GLU A 1 72 ? 8.941 8.187 -3.711 1.00 95.69 72 GLU A N 1
ATOM 539 C CA . GLU A 1 72 ? 7.985 9.072 -3.058 1.00 95.69 72 GLU A CA 1
ATOM 540 C C . GLU A 1 72 ? 6.637 8.348 -2.970 1.00 95.69 72 GLU A C 1
ATOM 542 O O . GLU A 1 72 ? 6.221 7.670 -3.916 1.00 95.69 72 GLU A O 1
ATOM 547 N N . ALA A 1 73 ? 5.938 8.505 -1.847 1.00 95.06 73 ALA A N 1
ATOM 548 C CA . ALA A 1 73 ? 4.618 7.925 -1.637 1.00 95.06 73 ALA A CA 1
ATOM 549 C C . ALA A 1 73 ? 3.676 8.946 -0.997 1.00 95.06 73 ALA A C 1
ATOM 551 O O . ALA A 1 73 ? 4.070 9.706 -0.111 1.00 95.06 73 ALA A O 1
ATOM 552 N N . ILE A 1 74 ? 2.413 8.925 -1.416 1.00 96.44 74 ILE A N 1
ATOM 553 C CA . ILE A 1 74 ? 1.315 9.616 -0.741 1.00 96.44 74 ILE A CA 1
ATOM 554 C C . ILE A 1 74 ? 0.347 8.547 -0.255 1.00 96.44 74 ILE A C 1
ATOM 556 O O . ILE A 1 74 ? -0.202 7.804 -1.067 1.00 96.44 74 ILE A O 1
ATOM 560 N N . ALA A 1 75 ? 0.141 8.483 1.059 1.00 96.38 75 ALA A N 1
ATOM 561 C CA . ALA A 1 75 ? -0.808 7.577 1.690 1.00 96.38 75 ALA A CA 1
ATOM 562 C C . ALA A 1 75 ? -2.175 8.252 1.868 1.00 96.38 75 ALA A C 1
ATOM 564 O O . ALA A 1 75 ? -2.272 9.395 2.315 1.00 96.38 75 ALA A O 1
ATOM 565 N N . PHE A 1 76 ? -3.232 7.506 1.573 1.00 97.75 76 PHE A N 1
ATOM 566 C CA . PHE A 1 76 ? -4.623 7.884 1.760 1.00 97.75 76 PHE A CA 1
ATOM 567 C C . PHE A 1 76 ? -5.278 6.883 2.704 1.00 97.75 76 PHE A C 1
ATOM 569 O O . PHE A 1 76 ? -5.143 5.669 2.546 1.00 97.75 76 PHE A O 1
ATOM 576 N N . VAL A 1 77 ? -6.013 7.405 3.678 1.00 98.31 77 VAL A N 1
ATOM 577 C CA . VAL A 1 77 ? -6.762 6.616 4.655 1.00 98.31 77 VAL A CA 1
ATOM 578 C C . VAL A 1 77 ? -8.212 7.057 4.603 1.00 98.31 77 VAL A C 1
ATOM 580 O O . VAL A 1 77 ? -8.462 8.267 4.595 1.00 98.31 77 VAL A O 1
ATOM 583 N N . ASP A 1 78 ? -9.128 6.085 4.604 1.00 98.25 78 ASP A N 1
ATOM 584 C CA . ASP A 1 78 ? -10.580 6.290 4.591 1.00 98.25 78 ASP A CA 1
ATOM 585 C C . ASP A 1 78 ? -11.004 7.433 5.530 1.00 98.25 78 ASP A C 1
ATOM 587 O O . ASP A 1 78 ? -10.511 7.580 6.656 1.00 98.25 78 ASP A O 1
ATOM 591 N N . GLU A 1 79 ? -11.910 8.283 5.057 1.00 98.25 79 GLU A N 1
ATOM 592 C CA . GLU A 1 79 ? -12.435 9.402 5.839 1.00 98.25 79 GLU A CA 1
ATOM 593 C C . GLU A 1 79 ? -13.214 8.923 7.070 1.00 98.25 79 GLU A C 1
ATOM 595 O O . GLU A 1 79 ? -13.196 9.590 8.101 1.00 98.25 79 GLU A O 1
ATOM 600 N N . ASN A 1 80 ? -13.809 7.728 6.994 1.00 98.06 80 ASN A N 1
ATOM 601 C CA . ASN A 1 80 ? -14.569 7.122 8.084 1.00 98.06 80 ASN A CA 1
ATOM 602 C C . ASN A 1 80 ? -13.674 6.562 9.202 1.00 98.06 80 ASN A C 1
ATOM 604 O O . ASN A 1 80 ? -14.179 6.160 10.250 1.00 98.06 80 ASN A O 1
ATOM 608 N N . ALA A 1 81 ? -12.352 6.519 9.002 1.00 98.56 81 ALA A N 1
ATOM 609 C CA . ALA A 1 81 ? -11.428 6.061 10.027 1.00 98.56 81 ALA A CA 1
ATOM 610 C C . ALA A 1 81 ? -11.377 7.054 11.197 1.00 98.56 81 ALA A C 1
ATOM 612 O O . ALA A 1 81 ? -11.062 8.237 11.026 1.00 98.56 81 ALA A O 1
ATOM 613 N N . THR A 1 82 ? -11.592 6.538 12.407 1.00 98.75 82 THR A N 1
ATOM 614 C CA . THR A 1 82 ? -11.296 7.264 13.650 1.00 98.75 82 THR A CA 1
ATOM 615 C C . THR A 1 82 ? -9.814 7.638 13.718 1.00 98.75 82 THR A C 1
ATOM 617 O O . THR A 1 82 ? -8.976 7.021 13.060 1.00 98.75 82 THR A O 1
ATOM 620 N N . GLU A 1 83 ? -9.442 8.599 14.567 1.00 98.44 83 GLU A N 1
ATOM 621 C CA . GLU A 1 83 ? -8.030 8.978 14.741 1.00 98.44 83 GLU A CA 1
ATOM 622 C C . GLU A 1 83 ? -7.140 7.783 15.111 1.00 98.44 83 GLU A C 1
ATOM 624 O O . GLU A 1 83 ? -6.040 7.630 14.580 1.00 98.44 83 GLU A O 1
ATOM 629 N N . ARG A 1 84 ? -7.633 6.887 15.976 1.00 98.44 84 ARG A N 1
ATOM 630 C CA . ARG A 1 84 ? -6.901 5.681 16.381 1.00 98.44 84 ARG A CA 1
ATOM 631 C C . ARG A 1 84 ? -6.685 4.725 15.205 1.00 98.44 84 ARG A C 1
ATOM 633 O O . ARG A 1 84 ? -5.570 4.244 15.023 1.00 98.44 84 ARG A O 1
ATOM 640 N N . GLN A 1 85 ? -7.715 4.488 14.393 1.00 98.75 85 GLN A N 1
ATOM 641 C CA . GLN A 1 85 ? -7.613 3.657 13.187 1.00 98.75 85 GLN A CA 1
ATOM 642 C C . GLN A 1 85 ? -6.704 4.298 12.137 1.00 98.75 85 GLN A C 1
ATOM 644 O O . GLN A 1 85 ? -5.868 3.619 11.553 1.00 98.75 85 GLN A O 1
ATOM 649 N N . ARG A 1 86 ? -6.808 5.616 11.940 1.00 98.62 86 ARG A N 1
ATOM 650 C CA . ARG A 1 86 ? -5.953 6.364 11.014 1.00 98.62 86 ARG A CA 1
ATOM 651 C C . ARG A 1 86 ? -4.483 6.251 11.392 1.00 98.62 86 ARG A C 1
ATOM 653 O O . ARG A 1 86 ? -3.659 5.954 10.534 1.00 98.62 86 ARG A O 1
ATOM 660 N N . ASN A 1 87 ? -4.164 6.427 12.671 1.00 98.06 87 ASN A N 1
ATOM 661 C CA . ASN A 1 87 ? -2.801 6.269 13.167 1.00 98.06 87 ASN A CA 1
ATOM 662 C C . ASN A 1 87 ? -2.301 4.827 13.006 1.00 98.06 87 ASN A C 1
ATOM 664 O O . ASN A 1 87 ? -1.174 4.633 12.563 1.00 98.06 87 ASN A O 1
ATOM 668 N N . ALA A 1 88 ? -3.131 3.824 13.307 1.00 98.25 88 ALA A N 1
ATOM 669 C CA . ALA A 1 88 ? -2.789 2.419 13.085 1.00 98.25 88 ALA A CA 1
ATOM 670 C C . ALA A 1 88 ? -2.468 2.125 11.609 1.00 98.25 88 ALA A C 1
ATOM 672 O O . ALA A 1 88 ? -1.402 1.592 11.303 1.00 98.25 88 ALA A O 1
ATOM 673 N N . LEU A 1 89 ? -3.343 2.539 10.688 1.00 98.25 89 LEU A N 1
ATOM 674 C CA . LEU A 1 89 ? -3.156 2.339 9.250 1.00 98.25 89 LEU A CA 1
ATOM 675 C C . LEU A 1 89 ? -1.901 3.048 8.734 1.00 98.25 89 LEU A C 1
ATOM 677 O O . LEU A 1 89 ? -1.118 2.439 8.014 1.00 98.25 89 LEU A O 1
ATOM 681 N N . LEU A 1 90 ? -1.649 4.294 9.145 1.00 97.19 90 LEU A N 1
ATOM 682 C CA . LEU A 1 90 ? -0.440 5.017 8.740 1.00 97.19 90 LEU A CA 1
ATOM 683 C C . LEU A 1 90 ? 0.839 4.355 9.262 1.00 97.19 90 LEU A C 1
ATOM 685 O O . LEU A 1 90 ? 1.835 4.324 8.541 1.00 97.19 90 LEU A O 1
ATOM 689 N N . ARG A 1 91 ? 0.830 3.787 10.474 1.00 96.75 91 ARG A N 1
ATOM 690 C CA . ARG A 1 91 ? 1.976 3.027 10.999 1.00 96.75 91 ARG A CA 1
ATOM 691 C C . ARG A 1 91 ? 2.253 1.768 10.180 1.00 96.75 91 ARG A C 1
ATOM 693 O O . ARG A 1 91 ? 3.414 1.506 9.881 1.00 96.75 91 ARG A O 1
ATOM 700 N N . ILE A 1 92 ? 1.208 1.037 9.783 1.00 96.62 92 ILE A N 1
ATOM 701 C CA . ILE A 1 92 ? 1.329 -0.125 8.887 1.00 96.62 92 ILE A CA 1
ATOM 702 C C . ILE A 1 92 ? 1.887 0.322 7.530 1.00 96.62 92 ILE A C 1
ATOM 704 O O . ILE A 1 92 ? 2.932 -0.161 7.108 1.00 96.62 92 ILE A O 1
ATOM 708 N N . MET A 1 93 ? 1.240 1.298 6.884 1.00 95.62 93 MET A N 1
ATOM 709 C CA . MET A 1 93 ? 1.572 1.755 5.527 1.00 95.62 93 MET A CA 1
ATOM 710 C C . MET A 1 93 ? 2.971 2.370 5.393 1.00 95.62 93 MET A C 1
ATOM 712 O O . MET A 1 93 ? 3.507 2.421 4.291 1.00 95.62 93 MET A O 1
ATOM 716 N N . THR A 1 94 ? 3.547 2.867 6.490 1.00 92.25 94 THR A N 1
ATOM 717 C CA . THR A 1 94 ? 4.898 3.456 6.524 1.00 92.25 94 THR A CA 1
ATOM 718 C C . THR A 1 94 ? 5.956 2.502 7.078 1.00 92.25 94 THR A C 1
ATOM 720 O O . THR A 1 94 ? 7.065 2.935 7.388 1.00 92.25 94 THR A O 1
ATOM 723 N N . GLY A 1 95 ? 5.623 1.219 7.236 1.00 93.44 95 GLY A N 1
ATOM 724 C CA . GLY A 1 95 ? 6.581 0.194 7.639 1.00 93.44 95 GLY A CA 1
ATOM 725 C C . GLY A 1 95 ? 6.981 0.227 9.120 1.00 93.44 95 GLY A C 1
ATOM 726 O O . GLY A 1 95 ? 7.904 -0.472 9.521 1.00 93.44 95 GLY A O 1
ATOM 727 N N . GLN A 1 96 ? 6.317 1.024 9.967 1.00 94.56 96 GLN A N 1
ATOM 728 C CA . GLN A 1 96 ? 6.730 1.216 11.369 1.00 94.56 96 GLN A CA 1
ATOM 729 C C . GLN A 1 96 ? 6.445 0.012 12.277 1.00 94.56 96 GLN A C 1
ATOM 731 O O . GLN A 1 96 ? 7.027 -0.094 13.357 1.00 94.56 96 GLN A O 1
ATOM 736 N N . ASP A 1 97 ? 5.516 -0.858 11.881 1.00 94.19 97 ASP A N 1
ATOM 737 C CA . ASP A 1 97 ? 5.112 -2.048 12.639 1.00 94.19 97 ASP A CA 1
ATOM 738 C C . ASP A 1 97 ? 5.321 -3.347 11.834 1.00 94.19 97 ASP A C 1
ATOM 740 O O . ASP A 1 97 ? 4.550 -4.290 11.968 1.00 94.19 97 ASP A O 1
ATOM 744 N N . THR A 1 98 ? 6.356 -3.419 10.997 1.00 92.31 98 THR A N 1
ATOM 745 C CA . THR A 1 98 ? 6.754 -4.639 10.269 1.00 92.31 98 THR A CA 1
ATOM 746 C C . THR A 1 98 ? 8.269 -4.807 10.313 1.00 92.31 98 THR A C 1
ATOM 748 O O . THR A 1 98 ? 9.007 -3.823 10.330 1.00 92.31 98 THR A O 1
ATOM 751 N N . ASP A 1 99 ? 8.739 -6.055 10.321 1.00 91.38 99 ASP A N 1
ATOM 752 C CA . ASP A 1 99 ? 10.161 -6.339 10.133 1.00 91.38 99 ASP A CA 1
ATOM 753 C C . ASP A 1 99 ? 10.559 -6.062 8.669 1.00 91.38 99 ASP A C 1
ATOM 755 O O . ASP A 1 99 ? 9.716 -6.214 7.772 1.00 91.38 99 ASP A O 1
ATOM 759 N N . PRO A 1 100 ? 11.825 -5.683 8.397 1.00 87.44 100 PRO A N 1
ATOM 760 C CA . PRO A 1 100 ? 12.326 -5.500 7.036 1.00 87.44 100 PRO A CA 1
ATOM 761 C C . PRO A 1 100 ? 12.061 -6.728 6.157 1.00 87.44 100 PRO A C 1
ATOM 763 O O . PRO A 1 100 ? 12.358 -7.851 6.568 1.00 87.44 100 PRO A O 1
ATOM 766 N N . PHE A 1 101 ? 11.532 -6.514 4.948 1.00 84.44 101 PHE A N 1
ATOM 767 C CA . PHE A 1 101 ? 11.185 -7.558 3.974 1.00 84.44 101 PHE A CA 1
ATOM 768 C C . PHE A 1 101 ? 10.116 -8.577 4.416 1.00 84.44 101 PHE A C 1
ATOM 770 O O . PHE A 1 101 ? 9.880 -9.552 3.701 1.00 84.44 101 PHE A O 1
ATOM 777 N N . ALA A 1 102 ? 9.451 -8.388 5.562 1.00 89.44 102 ALA A N 1
ATOM 778 C CA . ALA A 1 102 ? 8.393 -9.296 6.015 1.00 89.44 102 ALA A CA 1
ATOM 779 C C . ALA A 1 102 ? 7.045 -9.040 5.320 1.00 89.44 102 ALA A C 1
ATOM 781 O O . ALA A 1 102 ? 6.216 -9.944 5.213 1.00 89.44 102 ALA A O 1
ATOM 782 N N . THR A 1 103 ? 6.814 -7.811 4.858 1.00 91.00 103 THR A N 1
ATOM 783 C CA . THR A 1 103 ? 5.573 -7.385 4.201 1.00 91.00 103 THR A CA 1
ATOM 784 C C . THR A 1 103 ? 5.884 -6.434 3.050 1.00 91.00 103 THR A C 1
ATOM 786 O O . THR A 1 103 ? 6.993 -5.921 2.946 1.00 91.00 103 THR A O 1
ATOM 789 N N . MET A 1 104 ? 4.893 -6.139 2.206 1.00 85.69 104 MET A N 1
ATOM 790 C CA . MET A 1 104 ? 5.031 -5.141 1.133 1.00 85.69 104 MET A CA 1
ATOM 791 C C . MET A 1 104 ? 5.253 -3.699 1.632 1.00 85.69 104 MET A C 1
ATOM 793 O O . MET A 1 104 ? 5.494 -2.810 0.819 1.00 85.69 104 MET A O 1
ATOM 797 N N . PHE A 1 105 ? 5.129 -3.454 2.942 1.00 86.56 105 PHE A N 1
ATOM 798 C CA . PHE A 1 105 ? 5.284 -2.135 3.556 1.00 86.56 105 PHE A CA 1
ATOM 799 C C . PHE A 1 105 ? 6.689 -1.883 4.135 1.00 86.56 105 PHE A C 1
ATOM 801 O O . PHE A 1 105 ? 6.910 -0.801 4.678 1.00 86.56 105 PHE A O 1
ATOM 808 N N . ALA A 1 106 ? 7.613 -2.852 4.047 1.00 78.12 106 ALA A N 1
ATOM 809 C CA . ALA A 1 106 ? 8.962 -2.794 4.625 1.00 78.12 106 ALA A CA 1
ATOM 810 C C . ALA A 1 106 ? 10.066 -3.153 3.623 1.00 78.12 106 ALA A C 1
ATOM 812 O O . ALA A 1 106 ? 9.922 -4.182 2.927 1.00 78.12 106 ALA A O 1
#

Radius of gyration: 14.47 Å; chains: 1; bounding box: 32×21×40 Å

Secondary structure (DSSP, 8-state):
---EEEEEEEEEEESSTTS-GGGGT---TTSSEEEEEEEEEEEEEETTEE-TT-EEEEEEEESS-GGG---EEEEEE-TT--HHHHHHHHHHHTTTTS-TTTSTT-

pLDDT: mean 94.97, std 4.05, range [78.12, 98.81]

Sequence (106 aa):
MTSWEIKGRELVNCTCEYGCNCQFNALPDKGHCHAVAGIQIDEGHHGETALDGLRIAAIFKWPGAIHEGNGEAIAFVDENATERQRNALLRIMTGQDTDPFATMFA

Foldseek 3Di:
DWDKDFDFDKDKAWPADPGPVVVVVDWRPVQWIWMKMKTQGCWMDGHPRTDHRWMKMKIKIGNIGVVVDPMDMDIDTGPPDDPVNVVSVVCQQCCVPDDPPPDPND